Protein AF-A0A0B1T8R2-F1 (afdb_monomer_lite)

Foldseek 3Di:
DAWDAPPDDLVLVCVLLVVDPFWDGKDKDAQDVVRNRTIDMDTDGDPVDDVVVVQVVLQVDDDPVPDRPNGDDDDDDPCPDDDDDPVCVDPVNVLVVLVVVLQVVLLVCLCVCPQVPPDDNVVSVVCSVVVPPSLVPHPDPVSVVSVVVNVVSVDPPPVVCVVVPD

Sequence (166 aa):
MRNVPPTVKIADLEAICSRSPGFLRVAVSEPHADRNFSRRAWATYKRDVNIKEICWTLNQTKLNDSTDLSVILNRDLTRRIRGISGVSCHQQVAQNDIKQAAKLVALMDKKVGLFCEDEPKEERDKDIFTGVDLVATSKNPLLRQVRSVLRECDEPSAEEEEMLGR

Secondary structure (DSSP, 8-state):
---B-TTS-HHHHHHHHTTSTTEEEEEEPPPBGGGTTBB-EEEEE-TTS-HHHHHHHHHHPEETTTEE----PPPP-S-------GGGGSHHHHHHHHHHHHHHHHHHHHHHTTT-TTS-HHHHHHHHHHT--HHHH---HHHHHHHHHHHHHH---HHHHHHHT-

Structure (mmCIF, N/CA/C/O backbone):
data_AF-A0A0B1T8R2-F1
#
_entry.id   AF-A0A0B1T8R2-F1
#
loop_
_atom_site.group_PDB
_atom_site.id
_atom_site.type_symbol
_atom_site.label_atom_id
_atom_site.label_alt_id
_atom_site.label_comp_id
_atom_site.label_asym_id
_atom_site.label_entity_id
_atom_site.label_seq_id
_atom_site.pdbx_PDB_ins_code
_atom_site.Cartn_x
_atom_site.Cartn_y
_atom_site.Cartn_z
_atom_site.occupancy
_atom_site.B_iso_or_equiv
_atom_site.auth_seq_id
_atom_site.auth_comp_id
_atom_site.auth_asym_id
_atom_site.auth_atom_id
_atom_site.pdbx_PDB_model_num
ATOM 1 N N . MET A 1 1 ? -9.681 6.225 13.553 1.00 85.94 1 MET A N 1
ATOM 2 C CA . MET A 1 1 ? -9.190 6.617 14.893 1.00 85.94 1 MET A CA 1
ATOM 3 C C . MET A 1 1 ? -8.075 7.638 14.715 1.00 85.94 1 MET A C 1
ATOM 5 O O . MET A 1 1 ? -7.152 7.363 13.950 1.00 85.94 1 MET A O 1
ATOM 9 N N . ARG A 1 2 ? -8.185 8.831 15.322 1.00 83.50 2 ARG A N 1
ATOM 10 C CA . ARG A 1 2 ? -7.220 9.931 15.096 1.00 83.50 2 ARG A CA 1
ATOM 11 C C . ARG A 1 2 ? -5.966 9.870 15.963 1.00 83.50 2 ARG A C 1
ATOM 13 O O . ARG A 1 2 ? -4.918 10.299 15.491 1.00 83.50 2 ARG A O 1
ATOM 20 N N . ASN A 1 3 ? -6.096 9.399 17.197 1.00 84.00 3 ASN A N 1
ATOM 21 C CA . ASN A 1 3 ? -5.020 9.389 18.177 1.00 84.00 3 ASN A CA 1
ATOM 22 C C . ASN A 1 3 ? -4.955 8.006 18.825 1.00 84.00 3 ASN A C 1
ATOM 24 O O . ASN A 1 3 ? -5.770 7.694 19.686 1.00 84.00 3 ASN A O 1
ATOM 28 N N . VAL A 1 4 ? -4.039 7.166 18.353 1.00 86.38 4 VAL A N 1
ATOM 29 C CA . VAL A 1 4 ? -3.780 5.842 18.919 1.00 86.38 4 VAL A CA 1
ATOM 30 C C . VAL A 1 4 ? -2.392 5.877 19.558 1.00 86.38 4 VAL A C 1
ATOM 32 O O . VAL A 1 4 ? -1.407 6.043 18.830 1.00 86.38 4 VAL A O 1
ATOM 35 N N . PRO A 1 5 ? -2.285 5.726 20.890 1.00 85.94 5 PRO A N 1
ATOM 36 C CA . PRO A 1 5 ? -1.000 5.675 21.577 1.00 85.94 5 PRO A CA 1
ATOM 37 C C . PRO A 1 5 ? -0.097 4.548 21.050 1.00 85.94 5 PRO A C 1
ATOM 39 O O . PRO A 1 5 ? -0.597 3.518 20.581 1.00 85.94 5 PRO A O 1
ATOM 42 N N . PRO A 1 6 ? 1.235 4.686 21.148 1.00 85.44 6 PRO A N 1
ATOM 43 C CA . PRO A 1 6 ? 2.172 3.639 20.737 1.00 85.44 6 PRO A CA 1
ATOM 44 C C . PRO A 1 6 ? 2.073 2.372 21.604 1.00 85.44 6 PRO A C 1
ATOM 46 O O . PRO A 1 6 ? 2.374 1.283 21.127 1.00 85.44 6 PRO A O 1
ATOM 49 N N . THR A 1 7 ? 1.597 2.496 22.847 1.00 86.25 7 THR A N 1
ATOM 50 C CA . THR A 1 7 ? 1.420 1.384 23.798 1.00 86.25 7 THR A CA 1
ATOM 51 C C . THR A 1 7 ? 0.332 0.392 23.386 1.00 86.25 7 THR A C 1
ATOM 53 O O . THR A 1 7 ? 0.377 -0.770 23.781 1.00 86.25 7 THR A O 1
ATOM 56 N N . VAL A 1 8 ? -0.640 0.836 22.586 1.00 86.25 8 VAL A N 1
ATOM 57 C CA . VAL A 1 8 ? -1.770 0.017 22.137 1.00 86.25 8 VAL A CA 1
ATOM 58 C C . VAL A 1 8 ? -1.311 -0.996 21.092 1.00 86.25 8 VAL A C 1
ATOM 60 O O . VAL A 1 8 ? -0.700 -0.624 20.086 1.00 86.25 8 VAL A O 1
ATOM 63 N N . LYS A 1 9 ? -1.631 -2.279 21.274 1.00 88.19 9 LYS A N 1
ATOM 64 C CA . LYS A 1 9 ? -1.306 -3.298 20.271 1.00 88.19 9 LYS A CA 1
ATOM 65 C C . LYS A 1 9 ? -2.371 -3.341 19.180 1.00 88.19 9 LYS A C 1
ATOM 67 O O . LYS A 1 9 ? -3.538 -3.028 19.398 1.00 88.19 9 LYS A O 1
ATOM 72 N N . ILE A 1 10 ? -1.959 -3.774 17.989 1.00 89.50 10 ILE A N 1
ATOM 73 C CA . ILE A 1 10 ? -2.874 -3.965 16.853 1.00 89.50 10 ILE A CA 1
ATOM 74 C C . ILE A 1 10 ? -3.925 -5.029 17.201 1.00 89.50 10 ILE A C 1
ATOM 76 O O . ILE A 1 10 ? -5.104 -4.811 16.946 1.00 89.50 10 ILE A O 1
ATOM 80 N N . ALA A 1 11 ? -3.514 -6.105 17.879 1.00 91.00 11 ALA A N 1
ATOM 81 C CA . ALA A 1 11 ? -4.407 -7.170 18.334 1.00 91.00 11 ALA A CA 1
ATOM 82 C C . ALA A 1 11 ? -5.543 -6.658 19.238 1.00 91.00 11 ALA A C 1
ATOM 84 O O . ALA A 1 11 ? -6.679 -7.101 19.102 1.00 91.00 11 ALA A O 1
ATOM 85 N N . ASP A 1 12 ? -5.271 -5.679 20.108 1.00 89.25 12 ASP A N 1
ATOM 86 C CA . ASP A 1 12 ? -6.296 -5.107 20.990 1.00 89.25 12 ASP A CA 1
ATOM 87 C C . ASP A 1 12 ? -7.335 -4.309 20.181 1.00 89.25 12 ASP A C 1
ATOM 89 O O . ASP A 1 12 ? -8.539 -4.389 20.432 1.00 89.25 12 ASP A O 1
ATOM 93 N N . LEU A 1 13 ? -6.884 -3.571 19.157 1.00 88.69 13 LEU A N 1
ATOM 94 C CA . LEU A 1 13 ? -7.773 -2.854 18.237 1.00 88.69 13 LEU A CA 1
ATOM 95 C C . LEU A 1 13 ? -8.620 -3.819 17.407 1.00 88.69 13 LEU A C 1
ATOM 97 O O . LEU A 1 13 ? -9.809 -3.568 17.202 1.00 88.69 13 LEU A O 1
ATOM 101 N N . GLU A 1 14 ? -8.030 -4.920 16.945 1.00 91.81 14 GLU A N 1
ATOM 102 C CA . GLU A 1 14 ? -8.742 -5.976 16.226 1.00 91.81 14 GLU A CA 1
ATOM 103 C C . GLU A 1 14 ? -9.770 -6.671 17.123 1.00 91.81 14 GLU A C 1
ATOM 105 O O . GLU A 1 14 ? -10.901 -6.886 16.692 1.00 91.81 14 GLU A O 1
ATOM 110 N N . ALA A 1 15 ? -9.441 -6.942 18.388 1.00 90.69 15 ALA A N 1
ATOM 111 C CA . ALA A 1 15 ? -10.354 -7.547 19.356 1.00 90.69 15 ALA A CA 1
ATOM 112 C C . ALA A 1 15 ? -11.576 -6.663 19.659 1.00 90.69 15 ALA A C 1
ATOM 114 O O . ALA A 1 15 ? -12.670 -7.179 19.880 1.00 90.69 15 ALA A O 1
ATOM 115 N N . ILE A 1 16 ? -11.427 -5.334 19.651 1.00 88.56 16 ILE A N 1
ATOM 116 C CA . ILE A 1 16 ? -12.563 -4.410 19.796 1.00 88.56 16 ILE A CA 1
ATOM 117 C C . ILE A 1 16 ? -13.375 -4.341 18.502 1.00 88.56 16 ILE A C 1
ATOM 119 O O . ILE A 1 16 ? -14.599 -4.460 18.536 1.00 88.56 16 ILE A O 1
ATOM 123 N N . CYS A 1 17 ? -12.711 -4.157 17.359 1.00 89.62 17 CYS A N 1
ATOM 124 C CA . CYS A 1 17 ? -13.393 -3.974 16.076 1.00 89.62 17 CYS A CA 1
ATOM 125 C C . CYS A 1 17 ? -14.121 -5.248 15.608 1.00 89.62 17 CYS A C 1
ATOM 127 O O . CYS A 1 17 ? -15.191 -5.163 15.006 1.00 89.62 17 CYS A O 1
ATOM 129 N N . SER A 1 18 ? -13.596 -6.431 15.933 1.00 92.19 18 SER A N 1
ATOM 130 C CA . SER A 1 18 ? -14.207 -7.726 15.594 1.00 92.19 18 SER A CA 1
ATOM 131 C C . SER A 1 18 ? -15.502 -8.033 16.350 1.00 92.19 18 SER A C 1
ATOM 133 O O . SER A 1 18 ? -16.267 -8.880 15.897 1.00 92.19 18 SER A O 1
ATOM 135 N N . ARG A 1 19 ? -15.801 -7.328 17.454 1.00 90.12 19 ARG A N 1
ATOM 136 C CA . ARG A 1 19 ? -17.096 -7.454 18.155 1.00 90.12 19 ARG A CA 1
ATOM 137 C C . ARG A 1 19 ? -18.258 -6.931 17.318 1.00 90.12 19 ARG A C 1
ATOM 139 O O . ARG A 1 19 ? -19.387 -7.379 17.490 1.00 90.12 19 ARG A O 1
ATOM 146 N N . SER A 1 20 ? -17.990 -5.968 16.438 1.00 89.38 20 SER A N 1
ATOM 147 C CA . SER A 1 20 ? -18.996 -5.438 15.522 1.00 89.38 20 SER A CA 1
ATOM 148 C C . SER A 1 20 ? -19.089 -6.278 14.243 1.00 89.38 20 SER A C 1
ATOM 150 O O . SER A 1 20 ? -18.065 -6.728 13.717 1.00 89.38 20 SER A O 1
ATOM 152 N N . PRO A 1 21 ? -20.306 -6.500 13.716 1.00 92.50 21 PRO A N 1
ATOM 153 C CA . PRO A 1 21 ? -20.506 -7.349 12.552 1.00 92.50 21 PRO A CA 1
ATOM 154 C C . PRO A 1 21 ? -19.821 -6.770 11.311 1.00 92.50 21 PRO A C 1
ATOM 156 O O . PRO A 1 21 ? -19.724 -5.557 11.125 1.00 92.50 21 PRO A O 1
ATOM 159 N N . GLY A 1 22 ? -19.365 -7.656 10.425 1.00 92.06 22 GLY A N 1
ATOM 160 C CA . GLY A 1 22 ? -18.798 -7.262 9.135 1.00 92.06 22 GLY A CA 1
ATOM 161 C C . GLY A 1 22 ? -17.395 -6.655 9.202 1.00 92.06 22 GLY A C 1
ATOM 162 O O . GLY A 1 22 ? -16.993 -6.002 8.244 1.00 92.06 22 GLY A O 1
ATOM 163 N N . PHE A 1 23 ? -16.647 -6.854 10.287 1.00 94.75 23 PHE A N 1
ATOM 164 C CA . PHE A 1 23 ? -15.235 -6.475 10.371 1.00 94.75 23 PHE A CA 1
ATOM 165 C C . PHE A 1 23 ? -14.377 -7.196 9.309 1.00 94.75 23 PHE A C 1
ATOM 167 O O . PHE A 1 23 ? -14.601 -8.372 9.021 1.00 94.75 23 PHE A O 1
ATOM 174 N N . LEU A 1 24 ? -13.407 -6.486 8.715 1.00 94.19 24 LEU A N 1
ATOM 175 C CA . LEU A 1 24 ? -12.466 -7.040 7.731 1.00 94.19 24 LEU A CA 1
ATOM 176 C C . LEU A 1 24 ? -11.011 -6.969 8.204 1.00 94.19 24 LEU A C 1
ATOM 178 O O . LEU A 1 24 ? -10.318 -7.978 8.184 1.00 94.19 24 LEU A O 1
ATOM 182 N N . ARG A 1 25 ? -10.527 -5.773 8.562 1.00 94.12 25 ARG A N 1
ATOM 183 C CA . ARG A 1 25 ? -9.128 -5.549 8.972 1.00 94.12 25 ARG A CA 1
ATOM 184 C C . ARG A 1 25 ? -8.941 -4.218 9.689 1.00 94.12 25 ARG A C 1
ATOM 186 O O . ARG A 1 25 ? -9.678 -3.263 9.420 1.00 94.12 25 ARG A O 1
ATOM 193 N N . VAL A 1 26 ? -7.898 -4.125 10.511 1.00 94.25 26 VAL A N 1
ATOM 194 C CA . VAL A 1 26 ? -7.355 -2.856 11.012 1.00 94.25 26 VAL A CA 1
ATOM 195 C C . VAL A 1 26 ? -6.048 -2.547 10.281 1.00 94.25 26 VAL A C 1
ATOM 197 O O . VAL A 1 26 ? -5.218 -3.418 10.059 1.00 94.25 26 VAL A O 1
ATOM 200 N N . ALA A 1 27 ? -5.862 -1.290 9.891 1.00 93.62 27 ALA A N 1
ATOM 201 C CA . ALA A 1 27 ? -4.591 -0.760 9.416 1.00 93.62 27 ALA A CA 1
ATOM 202 C C . ALA A 1 27 ? -4.151 0.373 10.342 1.00 93.62 27 ALA A C 1
ATOM 204 O O . ALA A 1 27 ? -4.971 1.210 10.723 1.00 93.62 27 ALA A O 1
ATOM 205 N N . VAL A 1 28 ? -2.868 0.420 10.686 1.00 92.44 28 VAL A N 1
ATOM 206 C CA . VAL A 1 28 ? -2.285 1.449 11.555 1.00 92.44 28 VAL A CA 1
ATOM 207 C C . VAL A 1 28 ? -1.201 2.187 10.774 1.00 92.44 28 VAL A C 1
ATOM 209 O O . VAL A 1 28 ? -0.483 1.576 9.990 1.00 92.44 28 VAL A O 1
ATOM 212 N N . SER A 1 29 ? -1.124 3.506 10.935 1.00 92.81 29 SER A N 1
ATOM 213 C CA . SER A 1 29 ? -0.070 4.324 10.340 1.00 92.81 29 SER A CA 1
ATOM 214 C C . SER A 1 29 ? 1.241 4.166 11.096 1.00 92.81 29 SER A C 1
ATOM 216 O O . SER A 1 29 ? 1.256 3.829 12.282 1.00 92.81 29 SER A O 1
ATOM 218 N N . GLU A 1 30 ? 2.322 4.564 10.437 1.00 88.94 30 GLU A N 1
ATOM 219 C CA . GLU A 1 30 ? 3.589 4.825 11.111 1.00 88.94 30 GLU A CA 1
ATOM 220 C C . GLU A 1 30 ? 3.412 5.855 12.248 1.00 88.94 30 GLU A C 1
ATOM 222 O O . GLU A 1 30 ? 2.552 6.750 12.152 1.00 88.94 30 GLU A O 1
ATOM 227 N N . PRO A 1 31 ? 4.169 5.714 13.350 1.00 89.38 31 PRO A N 1
ATOM 228 C CA . PRO A 1 31 ? 4.129 6.646 14.465 1.00 89.38 31 PRO A CA 1
ATOM 229 C C . PRO A 1 31 ? 4.770 7.981 14.079 1.00 89.38 31 PRO A C 1
ATOM 231 O O . PRO A 1 31 ? 5.890 8.035 13.575 1.00 89.38 31 PRO A O 1
ATOM 234 N N . HIS A 1 32 ? 4.072 9.082 14.355 1.00 86.12 32 HIS A N 1
ATOM 235 C CA . HIS A 1 32 ? 4.600 10.423 14.110 1.00 86.12 32 HIS A CA 1
ATOM 236 C C . HIS A 1 32 ? 5.373 10.930 15.332 1.00 86.12 32 HIS A C 1
ATOM 238 O O . HIS A 1 32 ? 4.762 11.203 16.368 1.00 86.12 32 HIS A O 1
ATOM 244 N N . ALA A 1 33 ? 6.693 11.098 15.200 1.00 86.69 33 ALA A N 1
ATOM 245 C CA . ALA A 1 33 ? 7.564 11.593 16.273 1.00 86.69 33 ALA A CA 1
ATOM 246 C C . ALA A 1 33 ? 7.076 12.937 16.850 1.00 86.69 33 ALA A C 1
ATOM 248 O O . ALA A 1 33 ? 6.929 13.062 18.063 1.00 86.69 33 ALA A O 1
ATOM 249 N N . ASP A 1 34 ? 6.669 13.875 15.986 1.00 86.06 34 ASP A N 1
ATOM 250 C CA . ASP A 1 34 ? 6.162 15.207 16.368 1.00 86.06 34 ASP A CA 1
ATOM 251 C C . ASP A 1 34 ? 4.854 15.181 17.180 1.00 86.06 34 ASP A C 1
ATOM 253 O O . ASP A 1 34 ? 4.405 16.202 17.696 1.00 86.06 34 ASP A O 1
ATOM 257 N N . ARG A 1 35 ? 4.186 14.025 17.261 1.00 82.00 35 ARG A N 1
ATOM 258 C CA . ARG A 1 35 ? 2.918 13.844 17.981 1.00 82.00 35 ARG A CA 1
ATOM 259 C C . ARG A 1 35 ? 3.034 12.776 19.061 1.00 82.00 35 ARG A C 1
ATOM 261 O O . ARG A 1 35 ? 2.127 11.959 19.202 1.00 82.00 35 ARG A O 1
ATOM 268 N N . ASN A 1 36 ? 4.148 12.754 19.791 1.00 83.12 36 ASN A N 1
ATOM 269 C CA . ASN A 1 36 ? 4.434 11.766 20.840 1.00 83.12 36 ASN A CA 1
ATOM 270 C C . ASN A 1 36 ? 4.284 10.320 20.343 1.00 83.12 36 ASN A C 1
ATOM 272 O O . ASN A 1 36 ? 3.709 9.473 21.028 1.00 83.12 36 ASN A O 1
ATOM 276 N N . PHE A 1 37 ? 4.740 10.050 19.118 1.00 86.31 37 PHE A N 1
ATOM 277 C CA . PHE A 1 37 ? 4.613 8.739 18.470 1.00 86.31 37 PHE A CA 1
ATOM 278 C C . PHE A 1 37 ? 3.164 8.245 18.350 1.00 86.31 37 PHE A C 1
ATOM 280 O O . PHE A 1 37 ? 2.900 7.044 18.258 1.00 86.31 37 PHE A O 1
ATOM 287 N N . SER A 1 38 ? 2.207 9.174 18.323 1.00 86.00 38 SER A N 1
ATOM 288 C CA . SER A 1 38 ? 0.813 8.864 18.047 1.00 86.00 38 SER A CA 1
ATOM 289 C C . SER A 1 38 ? 0.652 8.322 16.631 1.00 86.00 38 SER A C 1
ATOM 291 O O . SER A 1 38 ? 1.264 8.804 15.668 1.00 86.00 38 SER A O 1
ATOM 293 N N . ARG A 1 39 ? -0.214 7.318 16.516 1.00 90.50 39 ARG A N 1
ATOM 294 C CA . ARG A 1 39 ? -0.573 6.654 15.268 1.00 90.50 39 ARG A CA 1
ATOM 295 C C . ARG A 1 39 ? -2.020 6.953 14.907 1.00 90.50 39 ARG A C 1
ATOM 297 O O . ARG A 1 39 ? -2.870 7.226 15.757 1.00 90.50 39 ARG A O 1
ATOM 304 N N . ARG A 1 40 ? -2.322 6.857 13.619 1.00 90.88 40 ARG A N 1
ATOM 305 C CA . ARG A 1 40 ? -3.689 6.838 13.095 1.00 90.88 40 ARG A CA 1
ATOM 306 C C . ARG A 1 40 ? -4.060 5.401 12.779 1.00 90.88 40 ARG A C 1
ATOM 308 O O . ARG A 1 40 ? -3.210 4.633 12.349 1.00 90.88 40 ARG A O 1
ATOM 315 N N . ALA A 1 41 ? -5.323 5.044 12.965 1.00 91.56 41 ALA A N 1
ATOM 316 C CA . ALA A 1 41 ? -5.803 3.717 12.599 1.00 91.56 41 ALA A CA 1
ATOM 317 C C . ALA A 1 41 ? -7.104 3.777 11.800 1.00 91.56 41 ALA A C 1
ATOM 319 O O . ALA A 1 41 ? -7.968 4.634 12.034 1.00 91.56 41 ALA A O 1
ATOM 320 N N . TRP A 1 42 ? -7.238 2.833 10.875 1.00 93.31 42 TRP A N 1
ATOM 321 C CA . TRP A 1 42 ? -8.390 2.626 10.012 1.00 93.31 42 TRP A CA 1
ATOM 322 C C . TRP A 1 42 ? -8.916 1.212 10.215 1.00 93.31 42 TRP A C 1
ATOM 324 O O . TRP A 1 42 ? -8.234 0.242 9.901 1.00 93.31 42 TRP A O 1
ATOM 334 N N . ALA A 1 43 ? -10.143 1.104 10.712 1.00 93.19 43 ALA A N 1
ATOM 335 C CA . ALA A 1 43 ? -10.881 -0.148 10.720 1.00 93.19 43 ALA A CA 1
ATOM 336 C C . ALA A 1 43 ? -11.734 -0.213 9.449 1.00 93.19 43 ALA A C 1
ATOM 338 O O . ALA A 1 43 ? -12.462 0.732 9.136 1.00 93.19 43 ALA A O 1
ATOM 339 N N . THR A 1 44 ? -11.607 -1.304 8.700 1.00 94.44 44 THR A N 1
ATOM 340 C CA . THR A 1 44 ? -12.365 -1.537 7.467 1.00 94.44 44 THR A CA 1
ATOM 341 C C . THR A 1 44 ? -13.464 -2.552 7.744 1.00 94.44 44 THR A C 1
ATOM 343 O O . THR A 1 44 ? -13.194 -3.609 8.313 1.00 94.44 44 THR A O 1
ATOM 346 N N . TYR A 1 45 ? -14.679 -2.236 7.306 1.00 95.12 45 TYR A N 1
ATOM 347 C CA . TYR A 1 45 ? -15.863 -3.083 7.432 1.00 95.12 45 TYR A CA 1
ATOM 348 C C . TYR A 1 45 ? -16.445 -3.401 6.051 1.00 95.12 45 TYR A C 1
ATOM 350 O O . TYR A 1 45 ? -16.118 -2.740 5.060 1.00 95.12 45 TYR A O 1
ATOM 358 N N . LYS A 1 46 ? -17.306 -4.419 5.983 1.00 95.25 46 LYS A N 1
ATOM 359 C CA . LYS A 1 46 ? -18.126 -4.729 4.806 1.00 95.25 46 LYS A CA 1
ATOM 360 C C . LYS A 1 46 ? -19.050 -3.552 4.473 1.00 95.25 46 LYS A C 1
ATOM 362 O O . LYS A 1 46 ? -19.337 -2.712 5.318 1.00 95.25 46 LYS A O 1
ATOM 367 N N . ARG A 1 47 ? -19.523 -3.487 3.227 1.00 91.75 47 ARG A N 1
ATOM 368 C CA . ARG A 1 47 ? -20.424 -2.407 2.786 1.00 91.75 47 ARG A CA 1
ATOM 369 C C . ARG A 1 47 ? -21.854 -2.555 3.306 1.00 91.75 47 ARG A C 1
ATOM 371 O O . ARG A 1 47 ? -22.550 -1.554 3.401 1.00 91.75 47 ARG A O 1
ATOM 378 N N . ASP A 1 48 ? -22.254 -3.767 3.678 1.00 92.94 48 ASP A N 1
ATOM 379 C CA . ASP A 1 48 ? -23.640 -4.087 4.042 1.00 92.94 48 ASP A CA 1
ATOM 380 C C . ASP A 1 48 ? -23.998 -3.726 5.494 1.00 92.94 48 ASP A C 1
ATOM 382 O O . ASP A 1 48 ? -25.119 -3.965 5.934 1.00 92.94 48 ASP A O 1
ATOM 386 N N . VAL A 1 49 ? -23.055 -3.175 6.267 1.00 93.94 49 VAL A N 1
ATOM 387 C CA . VAL A 1 49 ? -23.264 -2.836 7.682 1.00 93.94 49 VAL A CA 1
ATOM 388 C C . VAL A 1 49 ? -23.446 -1.335 7.889 1.00 93.94 49 VAL A C 1
ATOM 390 O O . VAL A 1 49 ? -22.845 -0.510 7.197 1.00 93.94 49 VAL A O 1
ATOM 393 N N . ASN A 1 50 ? -24.241 -0.961 8.895 1.00 92.81 50 ASN A N 1
ATOM 394 C CA . ASN A 1 50 ? -24.435 0.439 9.254 1.00 92.81 50 ASN A CA 1
ATOM 395 C C . ASN A 1 50 ? -23.198 0.999 9.978 1.00 92.81 50 ASN A C 1
ATOM 397 O O . ASN A 1 50 ? -23.081 0.967 11.203 1.00 92.81 50 ASN A O 1
ATOM 401 N N . ILE A 1 51 ? -22.266 1.562 9.206 1.00 91.75 51 ILE A N 1
ATOM 402 C CA . ILE A 1 51 ? -21.008 2.098 9.740 1.00 91.75 51 ILE A CA 1
ATOM 403 C C . ILE A 1 51 ? -21.212 3.261 10.726 1.00 91.75 51 ILE A C 1
ATOM 405 O O . ILE A 1 51 ? -20.353 3.498 11.574 1.00 91.75 51 ILE A O 1
ATOM 409 N N . LYS A 1 52 ? -22.339 3.986 10.649 1.00 92.19 52 LYS A N 1
ATOM 410 C CA . LYS A 1 52 ? -22.642 5.095 11.569 1.00 92.19 52 LYS A CA 1
ATOM 411 C C . LYS A 1 52 ? -22.897 4.583 12.984 1.00 92.19 52 LYS A C 1
ATOM 413 O O . LYS A 1 52 ? -22.344 5.143 13.926 1.00 92.19 52 LYS A O 1
ATOM 418 N N . GLU A 1 53 ? -23.674 3.509 13.111 1.00 92.06 53 GLU A N 1
ATOM 419 C CA . GLU A 1 53 ? -23.933 2.842 14.392 1.00 92.06 53 GLU A CA 1
ATOM 420 C C . GLU A 1 53 ? -22.645 2.259 14.966 1.00 92.06 53 GLU A C 1
ATOM 422 O O . GLU A 1 53 ? -22.301 2.540 16.109 1.00 92.06 53 GLU A O 1
ATOM 427 N N . ILE A 1 54 ? -21.863 1.557 14.141 1.00 91.12 54 ILE A N 1
ATOM 428 C CA . ILE A 1 54 ? -20.568 1.004 14.561 1.00 91.12 54 ILE A CA 1
ATOM 429 C C . ILE A 1 54 ? -19.631 2.119 15.050 1.00 91.12 54 ILE A C 1
ATOM 431 O O . ILE A 1 54 ? -18.992 1.985 16.090 1.00 91.12 54 ILE A O 1
ATOM 435 N N . CYS A 1 55 ? -19.564 3.253 14.345 1.00 90.75 55 CYS A N 1
ATOM 436 C CA . CYS A 1 55 ? -18.759 4.399 14.770 1.00 90.75 55 CYS A CA 1
ATOM 437 C C . CYS A 1 55 ? -19.236 4.985 16.104 1.00 90.75 55 CYS A C 1
ATOM 439 O O . CYS A 1 55 ? -18.406 5.409 16.909 1.00 90.75 55 CYS A O 1
ATOM 441 N N . TRP A 1 56 ? -20.548 5.026 16.336 1.00 89.94 56 TRP A N 1
ATOM 442 C CA . TRP A 1 56 ? -21.119 5.475 17.601 1.00 89.94 56 TRP A CA 1
ATOM 443 C C . TRP A 1 56 ? -20.735 4.531 18.747 1.00 89.94 56 TRP A C 1
ATOM 445 O O . TRP A 1 56 ? -20.166 4.979 19.741 1.00 89.94 56 TRP A O 1
ATOM 455 N N . THR A 1 57 ? -20.934 3.223 18.574 1.00 89.31 57 THR A N 1
ATOM 456 C CA . THR A 1 57 ? -20.580 2.197 19.568 1.00 89.31 57 THR A CA 1
ATOM 457 C C . THR A 1 57 ? -19.081 2.182 19.878 1.00 89.31 57 THR A C 1
ATOM 459 O O . THR A 1 57 ? -18.682 2.104 21.041 1.00 89.31 57 THR A O 1
ATOM 462 N N . LEU A 1 58 ? -18.228 2.307 18.857 1.00 87.94 58 LEU A N 1
ATOM 463 C CA . LEU A 1 58 ? -16.775 2.340 19.041 1.00 87.94 58 LEU A CA 1
ATOM 464 C C . LEU A 1 58 ? -16.301 3.598 19.777 1.00 87.94 58 LEU A C 1
ATOM 466 O O . LEU A 1 58 ? -15.335 3.512 20.524 1.00 87.94 58 LEU A O 1
ATOM 470 N N . ASN A 1 59 ? -16.976 4.739 19.609 1.00 87.19 59 ASN A N 1
ATOM 471 C CA . ASN A 1 59 ? -16.663 5.957 20.365 1.00 87.19 59 ASN A CA 1
ATOM 472 C C . ASN A 1 59 ? -17.054 5.858 21.848 1.00 87.19 59 ASN A C 1
ATOM 474 O O . ASN A 1 59 ? -16.456 6.537 22.675 1.00 87.19 59 ASN A O 1
ATOM 478 N N . GLN A 1 60 ? -18.045 5.030 22.189 1.00 83.88 60 GLN A N 1
ATOM 479 C CA . GLN A 1 60 ? -18.438 4.766 23.580 1.00 83.88 60 GLN A CA 1
ATOM 480 C C . GLN A 1 60 ? -17.548 3.714 24.255 1.00 83.88 60 GLN A C 1
ATOM 482 O O . GLN A 1 60 ? -17.511 3.622 25.481 1.00 83.88 60 GLN A O 1
ATOM 487 N N . THR A 1 61 ? -16.835 2.911 23.464 1.00 81.75 61 THR A N 1
ATOM 488 C CA . THR A 1 61 ? -15.970 1.847 23.969 1.00 81.75 61 THR A CA 1
ATOM 489 C C . THR A 1 61 ? -14.595 2.415 24.302 1.00 81.75 61 THR A C 1
ATOM 491 O O . THR A 1 61 ? -13.873 2.881 23.420 1.00 81.75 61 THR A O 1
ATOM 494 N N . LYS A 1 62 ? -14.203 2.346 25.575 1.00 73.94 62 LYS A N 1
ATOM 495 C CA . LYS A 1 62 ? -12.851 2.712 26.008 1.00 73.94 62 LYS A CA 1
ATOM 496 C C . LYS A 1 62 ? -11.899 1.537 25.858 1.00 73.94 62 LYS A C 1
ATOM 498 O O . LYS A 1 62 ? -12.253 0.397 26.150 1.00 73.94 62 LYS A O 1
ATOM 503 N N . LEU A 1 63 ? -10.673 1.830 25.437 1.00 70.88 63 LEU A N 1
ATOM 504 C CA . LEU A 1 63 ? -9.586 0.860 25.439 1.00 70.88 63 LEU A CA 1
ATOM 505 C C . LEU A 1 63 ? -8.758 1.046 26.722 1.00 70.88 63 LEU A C 1
ATOM 507 O O . LEU A 1 63 ? -8.255 2.142 26.980 1.00 70.88 63 LEU A O 1
ATOM 511 N N . ASN A 1 64 ? -8.628 -0.022 27.518 1.00 67.75 64 ASN A N 1
ATOM 512 C CA . ASN A 1 64 ? -7.861 -0.066 28.774 1.00 67.75 64 ASN A CA 1
ATOM 513 C C . ASN A 1 64 ? -8.193 1.087 29.750 1.00 67.75 64 ASN A C 1
ATOM 515 O O . ASN A 1 64 ? -7.284 1.724 30.285 1.00 67.75 64 ASN A O 1
ATOM 519 N N . ASP A 1 65 ? -9.490 1.398 29.903 1.00 61.03 65 ASP A N 1
ATOM 520 C CA . ASP A 1 65 ? -10.101 2.414 30.791 1.00 61.03 65 ASP A CA 1
ATOM 521 C C . ASP A 1 65 ? -9.623 3.874 30.663 1.00 61.03 65 ASP A C 1
ATOM 523 O O . ASP A 1 65 ? -10.252 4.785 31.205 1.00 61.03 65 ASP A O 1
ATOM 527 N N . SER A 1 66 ? -8.572 4.135 29.888 1.00 61.84 66 SER A N 1
ATOM 528 C CA . SER A 1 66 ? -7.877 5.427 29.836 1.00 61.84 66 SER A CA 1
ATOM 529 C C . SER A 1 66 ? -7.721 5.997 28.428 1.00 61.84 66 SER A C 1
ATOM 531 O O . SER A 1 66 ? -7.473 7.192 28.283 1.00 61.84 66 SER A O 1
ATOM 533 N N . THR A 1 67 ? -7.858 5.175 27.382 1.00 70.44 67 THR A N 1
ATOM 534 C CA . THR A 1 67 ? -7.637 5.622 26.002 1.00 70.44 67 THR A CA 1
ATOM 535 C C . THR A 1 67 ? -8.955 5.754 25.251 1.00 70.44 67 THR A C 1
ATOM 537 O O . THR A 1 67 ? -9.571 4.760 24.857 1.00 70.44 67 THR A O 1
ATOM 540 N N . ASP A 1 68 ? -9.350 7.001 24.997 1.00 72.12 68 ASP A N 1
ATOM 541 C CA . ASP A 1 68 ? -10.490 7.312 24.142 1.00 72.12 68 ASP A CA 1
ATOM 542 C C . ASP A 1 68 ? -10.096 7.171 22.666 1.00 72.12 68 ASP A C 1
ATOM 544 O O . ASP A 1 68 ? -9.316 7.948 22.097 1.00 72.12 68 ASP A O 1
ATOM 548 N N . LEU A 1 69 ? -10.668 6.163 22.013 1.00 74.19 69 LEU A N 1
ATOM 549 C CA . LEU A 1 69 ? -10.536 5.943 20.582 1.00 74.19 69 LEU A CA 1
ATOM 550 C C . LEU A 1 69 ? -11.428 6.962 19.874 1.00 74.19 69 LEU A C 1
ATOM 552 O O . LEU A 1 69 ? -12.577 6.685 19.574 1.00 74.19 69 LEU A O 1
ATOM 556 N N . SER A 1 70 ? -10.921 8.164 19.603 1.00 81.44 70 SER A N 1
ATOM 557 C CA . SER A 1 70 ? -11.648 9.163 18.803 1.00 81.44 70 SER A CA 1
ATOM 558 C C . SER A 1 70 ? -11.867 8.656 17.360 1.00 81.44 70 SER A C 1
ATOM 560 O O . SER A 1 70 ? -11.052 8.879 16.448 1.00 81.44 70 SER A O 1
ATOM 562 N N . VAL A 1 71 ? -12.948 7.897 17.155 1.00 86.12 71 VAL A N 1
ATOM 563 C CA . VAL A 1 71 ? -13.357 7.261 15.900 1.00 86.12 71 VAL A CA 1
ATOM 564 C C . VAL A 1 71 ? -14.208 8.225 15.090 1.00 86.12 71 VAL A C 1
ATOM 566 O O . VAL A 1 71 ? -15.063 8.948 15.594 1.00 86.12 71 VAL A O 1
ATOM 569 N N . ILE A 1 72 ? -13.927 8.260 13.792 1.00 89.81 72 ILE A N 1
ATOM 570 C CA . ILE A 1 72 ? -14.591 9.133 12.834 1.00 89.81 72 ILE A CA 1
ATOM 571 C C . ILE A 1 72 ? -14.851 8.314 11.590 1.00 89.81 72 ILE A C 1
ATOM 573 O O . ILE A 1 72 ? -14.018 7.492 11.197 1.00 89.81 72 ILE A O 1
ATOM 577 N N . LEU A 1 73 ? -15.989 8.585 10.964 1.00 91.00 73 LEU A N 1
ATOM 578 C CA . LEU A 1 73 ? -16.344 8.019 9.678 1.00 91.00 73 LEU A CA 1
ATOM 579 C C . LEU A 1 73 ? -15.384 8.512 8.600 1.00 91.00 73 LEU A 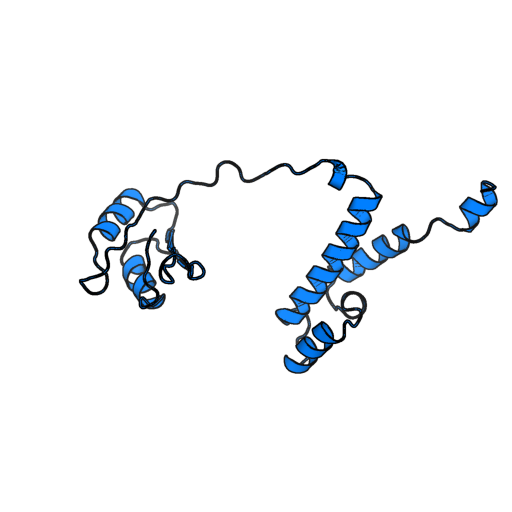C 1
ATOM 581 O O . LEU A 1 73 ? -15.260 9.714 8.349 1.00 91.00 73 LEU A O 1
ATOM 585 N N . ASN A 1 74 ? -14.712 7.566 7.953 1.00 92.25 74 ASN A N 1
ATOM 586 C CA . ASN A 1 74 ? -13.902 7.866 6.789 1.00 92.25 74 ASN A CA 1
ATOM 587 C C . ASN A 1 74 ? -14.818 8.088 5.581 1.00 92.25 74 ASN A C 1
ATOM 589 O O . ASN A 1 74 ? -15.722 7.290 5.338 1.00 92.25 74 ASN A O 1
ATOM 593 N N . ARG A 1 75 ? -14.587 9.169 4.835 1.00 90.50 75 ARG A N 1
ATOM 594 C CA . ARG A 1 75 ? -15.318 9.435 3.592 1.00 90.50 75 ARG A CA 1
ATOM 595 C C . ARG A 1 75 ? -14.661 8.687 2.443 1.00 90.50 75 ARG A C 1
ATOM 597 O O . ARG A 1 75 ? -13.443 8.500 2.434 1.00 90.50 75 ARG A O 1
ATOM 604 N N . ASP A 1 76 ? -15.468 8.313 1.461 1.00 89.12 76 ASP A N 1
ATOM 605 C CA . ASP A 1 76 ? -14.955 7.687 0.253 1.00 89.12 76 ASP A CA 1
ATOM 606 C C . ASP A 1 76 ? -14.034 8.628 -0.529 1.00 89.12 76 ASP A C 1
ATOM 608 O O . ASP A 1 76 ? -14.191 9.853 -0.546 1.00 89.12 76 ASP A O 1
ATOM 612 N N . LEU A 1 77 ? -13.051 8.027 -1.199 1.00 89.62 77 LEU A N 1
ATOM 613 C CA . LEU A 1 77 ? -12.123 8.737 -2.069 1.00 89.62 77 LEU A CA 1
ATOM 614 C C . LEU A 1 77 ? -12.863 9.225 -3.321 1.00 89.62 77 LEU A C 1
ATOM 616 O O . LEU A 1 77 ? -13.144 8.433 -4.221 1.00 89.62 77 LEU A O 1
ATOM 620 N N . THR A 1 78 ? -13.140 10.527 -3.386 1.00 90.38 78 THR A N 1
ATOM 621 C CA . THR A 1 78 ? -13.854 11.160 -4.509 1.00 90.38 78 THR A CA 1
ATOM 622 C C . THR A 1 78 ? -12.952 11.439 -5.714 1.00 90.38 78 THR A C 1
ATOM 624 O O . THR A 1 78 ? -13.373 11.267 -6.851 1.00 90.38 78 THR A O 1
ATOM 627 N N . ARG A 1 79 ? -11.689 11.830 -5.492 1.00 91.19 79 ARG A N 1
ATOM 628 C CA . ARG A 1 79 ? -10.711 12.150 -6.551 1.00 91.19 79 ARG A CA 1
ATOM 629 C C . ARG A 1 79 ? -9.605 11.099 -6.617 1.00 91.19 79 ARG A C 1
ATOM 631 O O . ARG A 1 79 ? -8.524 11.297 -6.057 1.00 91.19 79 ARG A O 1
ATOM 638 N N . ARG A 1 80 ? -9.908 9.964 -7.255 1.00 92.12 80 ARG A N 1
ATOM 639 C CA . ARG A 1 80 ? -8.970 8.834 -7.406 1.00 92.12 80 ARG A CA 1
ATOM 640 C C . ARG A 1 80 ? -7.909 9.090 -8.473 1.00 92.12 80 ARG A C 1
ATOM 642 O O . ARG A 1 80 ? -6.736 8.849 -8.219 1.00 92.12 80 ARG A O 1
ATOM 649 N N . ILE A 1 81 ? -8.322 9.604 -9.628 1.00 92.56 81 ILE A N 1
ATOM 650 C CA . ILE A 1 81 ? -7.424 9.951 -10.733 1.00 92.56 81 ILE A CA 1
ATOM 651 C C . ILE A 1 81 ? -6.989 11.405 -10.543 1.00 92.56 81 ILE A C 1
ATOM 653 O O . ILE A 1 81 ? -7.832 12.293 -10.403 1.00 92.56 81 ILE A O 1
ATOM 657 N N . ARG A 1 82 ? -5.676 11.641 -10.493 1.00 92.75 82 ARG A N 1
ATOM 658 C CA . ARG A 1 82 ? -5.077 12.976 -10.381 1.00 92.75 82 ARG A CA 1
ATOM 659 C C . ARG A 1 82 ? -4.147 13.181 -11.567 1.00 92.75 82 ARG A C 1
ATOM 661 O O . ARG A 1 82 ? -3.290 12.338 -11.805 1.00 92.75 82 ARG A O 1
ATOM 668 N N . GLY A 1 83 ? -4.338 14.274 -12.300 1.00 91.94 83 GLY A N 1
ATOM 669 C CA . GLY A 1 83 ? -3.437 14.651 -13.384 1.00 91.94 83 GLY A CA 1
ATOM 670 C C . GLY A 1 83 ? -2.086 15.112 -12.842 1.00 91.94 83 GLY A C 1
ATOM 671 O O . GLY A 1 83 ? -2.019 15.733 -11.780 1.00 91.94 83 GLY A O 1
ATOM 672 N N . ILE A 1 84 ? -1.029 14.804 -13.585 1.00 93.56 84 ILE A N 1
ATOM 673 C CA . ILE A 1 84 ? 0.327 15.321 -13.382 1.00 93.56 84 ILE A CA 1
ATOM 674 C C . ILE A 1 84 ? 0.714 16.205 -14.574 1.00 93.56 84 ILE A C 1
ATOM 676 O O . ILE A 1 84 ? -0.062 16.354 -15.518 1.00 93.56 84 ILE A O 1
ATOM 680 N N . SER A 1 85 ? 1.905 16.804 -14.535 1.00 93.06 85 SER A N 1
ATOM 681 C CA . SER A 1 85 ? 2.419 17.597 -15.655 1.00 93.06 85 SER A CA 1
ATOM 682 C C . SER A 1 85 ? 2.469 16.783 -16.955 1.00 93.06 85 SER A C 1
ATOM 684 O O . SER A 1 85 ? 2.941 15.642 -16.963 1.00 93.06 85 SER A O 1
ATOM 686 N N . GLY A 1 86 ? 2.044 17.397 -18.065 1.00 90.69 86 GLY A N 1
ATOM 687 C CA . GLY A 1 86 ? 2.039 16.777 -19.396 1.00 90.69 86 GLY A CA 1
ATOM 688 C C . GLY A 1 86 ? 3.432 16.486 -19.964 1.00 90.69 86 GLY A C 1
ATOM 689 O O . GLY A 1 86 ? 3.551 15.710 -20.905 1.00 90.69 86 GLY A O 1
ATOM 690 N N . VAL A 1 87 ? 4.494 17.037 -19.362 1.00 91.50 87 VAL A N 1
ATOM 691 C CA . VAL A 1 87 ? 5.896 16.760 -19.739 1.00 91.50 87 VAL A CA 1
ATOM 692 C C . VAL A 1 87 ? 6.231 15.265 -19.636 1.00 91.50 87 VAL A C 1
ATOM 694 O O . VAL A 1 87 ? 7.040 14.765 -20.410 1.00 91.50 87 VAL A O 1
ATOM 697 N N . SER A 1 88 ? 5.549 14.536 -18.747 1.00 90.00 88 SER A N 1
ATOM 698 C CA . SER A 1 88 ? 5.662 13.074 -18.611 1.00 90.00 88 SER A CA 1
ATOM 699 C C . SER A 1 88 ? 5.289 12.291 -19.878 1.00 90.00 88 SER A C 1
ATOM 701 O O . SER A 1 88 ? 5.695 11.145 -20.029 1.00 90.00 88 SER A O 1
ATOM 703 N N . CYS A 1 89 ? 4.542 12.896 -20.809 1.00 89.44 89 CYS A N 1
ATOM 704 C CA . CYS A 1 89 ? 4.141 12.257 -22.065 1.00 89.44 89 CYS A CA 1
ATOM 705 C C . CYS A 1 89 ? 5.184 12.408 -23.185 1.00 89.44 89 CYS A C 1
ATOM 707 O O . CYS A 1 89 ? 5.011 11.831 -24.255 1.00 89.44 89 CYS A O 1
ATOM 709 N N . HIS A 1 90 ? 6.239 13.205 -22.985 1.00 92.88 90 HIS A N 1
ATOM 710 C CA . HIS A 1 90 ? 7.285 13.385 -23.990 1.00 92.88 90 HIS A CA 1
ATOM 711 C C . HIS A 1 90 ? 8.094 12.093 -24.164 1.00 92.88 90 HIS A C 1
ATOM 713 O O . HIS A 1 90 ? 8.464 11.469 -23.171 1.00 92.88 90 HIS A O 1
ATOM 719 N N . GLN A 1 91 ? 8.424 11.720 -25.405 1.00 87.94 91 GLN A N 1
ATOM 720 C CA . GLN A 1 91 ? 9.068 10.437 -25.728 1.00 87.94 91 GLN A CA 1
ATOM 721 C C . GLN A 1 91 ? 10.331 10.173 -24.894 1.00 87.94 91 GLN A C 1
ATOM 723 O O . GLN A 1 91 ? 10.443 9.120 -24.273 1.00 87.94 91 GLN A O 1
ATOM 728 N N . GLN A 1 92 ? 11.238 11.150 -24.803 1.00 88.06 92 GLN A N 1
ATOM 729 C CA . GLN A 1 92 ? 12.478 11.011 -24.024 1.00 88.06 92 GLN A CA 1
ATOM 730 C C . GLN A 1 92 ? 12.218 10.802 -22.523 1.00 88.06 92 GLN A C 1
ATOM 732 O O . GLN A 1 92 ? 12.924 10.045 -21.858 1.00 88.06 92 GLN A O 1
ATOM 737 N N . VAL A 1 93 ? 11.192 11.466 -21.978 1.00 89.75 93 VAL A N 1
ATOM 738 C CA . VAL A 1 93 ? 10.830 11.346 -20.558 1.00 89.75 93 VAL A CA 1
ATOM 739 C C . VAL A 1 93 ? 10.196 9.983 -20.308 1.00 89.75 93 VAL A C 1
ATOM 741 O O . VAL A 1 93 ? 10.609 9.287 -19.387 1.00 89.75 93 VAL A O 1
ATOM 744 N N . ALA A 1 94 ? 9.285 9.551 -21.182 1.00 88.94 94 ALA A N 1
ATOM 745 C CA . ALA A 1 94 ? 8.654 8.239 -21.110 1.00 88.94 94 ALA A CA 1
ATOM 746 C C . ALA A 1 94 ? 9.682 7.094 -21.199 1.00 88.94 94 ALA A C 1
ATOM 748 O O . ALA A 1 94 ? 9.609 6.145 -20.421 1.00 88.94 94 ALA A O 1
ATOM 749 N N . GLN A 1 95 ? 10.676 7.195 -22.089 1.00 88.44 95 GLN A N 1
ATOM 750 C CA . GLN A 1 95 ? 11.773 6.221 -22.193 1.00 88.44 95 GLN A CA 1
ATOM 751 C C . GLN A 1 95 ? 12.586 6.137 -20.894 1.00 88.44 95 GLN A C 1
ATOM 753 O O . GLN A 1 95 ? 12.842 5.044 -20.378 1.00 88.44 95 GLN A O 1
ATOM 758 N N . ASN A 1 96 ? 12.947 7.288 -20.319 1.00 89.56 96 ASN A N 1
ATOM 759 C CA . ASN A 1 96 ? 13.638 7.327 -19.035 1.00 89.56 96 ASN A CA 1
ATOM 760 C C . ASN A 1 96 ? 12.773 6.752 -17.897 1.00 89.56 96 ASN A C 1
ATOM 762 O O . ASN A 1 96 ? 13.274 5.978 -17.081 1.00 89.56 96 ASN A O 1
ATOM 766 N N . ASP A 1 97 ? 11.479 7.068 -17.861 1.00 91.50 97 ASP A N 1
ATOM 767 C CA . ASP A 1 97 ? 10.549 6.565 -16.849 1.00 91.50 97 ASP A CA 1
ATOM 768 C C . ASP A 1 97 ? 10.395 5.040 -16.931 1.00 91.50 97 ASP A C 1
ATOM 770 O O . ASP A 1 97 ? 10.409 4.373 -15.897 1.00 91.50 97 ASP A O 1
ATOM 774 N N . ILE A 1 98 ? 10.346 4.462 -18.139 1.00 90.25 98 ILE A N 1
ATOM 775 C CA . ILE A 1 98 ? 10.342 3.003 -18.344 1.00 90.25 98 ILE A CA 1
ATOM 776 C C . ILE A 1 98 ? 11.628 2.378 -17.788 1.00 90.25 98 ILE A C 1
ATOM 778 O O . ILE A 1 98 ? 11.568 1.375 -17.071 1.00 90.25 98 ILE A O 1
ATOM 782 N N . LYS A 1 99 ? 12.792 2.985 -18.052 1.00 89.06 99 LYS A N 1
ATOM 783 C CA . LYS A 1 99 ? 14.087 2.516 -17.531 1.00 89.06 99 LYS A CA 1
ATOM 784 C C . LYS A 1 99 ? 14.130 2.545 -16.001 1.00 89.06 99 LYS A C 1
ATOM 786 O O . LYS A 1 99 ? 14.599 1.590 -15.380 1.00 89.06 99 LYS A O 1
ATOM 791 N N . GLN A 1 100 ? 13.627 3.612 -15.381 1.00 90.75 100 GLN A N 1
ATOM 792 C CA . GLN A 1 100 ? 13.560 3.728 -13.921 1.00 90.75 100 GLN A CA 1
ATOM 793 C C . GLN A 1 100 ? 12.538 2.760 -13.317 1.00 90.75 100 GLN A C 1
ATOM 795 O O . GLN A 1 100 ? 12.833 2.098 -12.321 1.00 90.75 100 GLN A O 1
ATOM 800 N N . ALA A 1 101 ? 11.368 2.609 -13.940 1.00 91.69 101 ALA A N 1
ATOM 801 C CA . ALA A 1 101 ? 10.345 1.665 -13.509 1.00 91.69 101 ALA A CA 1
ATOM 802 C C . ALA A 1 101 ? 10.865 0.221 -13.543 1.00 91.69 101 ALA A C 1
ATOM 804 O O . ALA A 1 101 ? 10.690 -0.507 -12.568 1.00 91.69 101 ALA A O 1
ATOM 805 N N . ALA A 1 102 ? 11.575 -0.176 -14.605 1.00 90.25 102 ALA A N 1
ATOM 806 C CA . ALA A 1 102 ? 12.183 -1.501 -14.714 1.00 90.25 102 ALA A CA 1
ATOM 807 C C . ALA A 1 102 ? 13.183 -1.779 -13.577 1.00 90.25 102 ALA A C 1
ATOM 809 O O . ALA A 1 102 ? 13.139 -2.844 -12.956 1.00 90.25 102 ALA A O 1
ATOM 810 N N . LYS A 1 103 ? 14.041 -0.802 -13.254 1.00 88.38 103 LYS A N 1
ATOM 811 C CA . LYS A 1 103 ? 14.986 -0.894 -12.129 1.00 88.38 103 LYS A CA 1
ATOM 812 C C . LYS A 1 103 ? 14.275 -1.009 -10.783 1.00 88.38 103 LYS A C 1
ATOM 814 O O . LYS A 1 103 ? 14.648 -1.848 -9.968 1.00 88.38 103 LYS A O 1
ATOM 819 N N . LEU A 1 104 ? 13.246 -0.191 -10.554 1.00 90.81 104 LEU A N 1
ATOM 820 C CA . LEU A 1 104 ? 12.465 -0.216 -9.316 1.00 90.81 104 LEU A CA 1
ATOM 821 C C . LEU A 1 104 ? 11.742 -1.550 -9.126 1.00 90.81 104 LEU A C 1
ATOM 823 O O . LEU A 1 104 ? 11.765 -2.089 -8.023 1.00 90.81 104 LEU A O 1
ATOM 827 N N . VAL A 1 105 ? 11.141 -2.095 -10.188 1.00 90.56 105 VAL A N 1
ATOM 828 C CA . VAL A 1 105 ? 10.492 -3.414 -10.151 1.00 90.56 105 VAL A CA 1
ATOM 829 C C . VAL A 1 105 ? 11.511 -4.489 -9.790 1.00 90.56 105 VAL A C 1
ATOM 831 O O . VAL A 1 105 ? 11.294 -5.214 -8.827 1.00 90.56 105 VAL A O 1
ATOM 834 N N . ALA A 1 106 ? 12.659 -4.538 -10.472 1.00 88.06 106 ALA A N 1
ATOM 835 C CA . ALA A 1 106 ? 13.695 -5.527 -10.178 1.00 88.06 106 ALA A CA 1
ATOM 836 C C . ALA A 1 106 ? 14.225 -5.427 -8.732 1.00 88.06 106 ALA A C 1
ATOM 838 O O . ALA A 1 106 ? 14.436 -6.446 -8.073 1.00 88.06 106 ALA A O 1
ATOM 839 N N . LEU A 1 107 ? 14.405 -4.206 -8.216 1.00 88.12 107 LEU A N 1
ATOM 840 C CA . LEU A 1 107 ? 14.838 -3.966 -6.838 1.00 88.12 107 LEU A CA 1
ATOM 841 C C . LEU A 1 107 ? 13.788 -4.432 -5.825 1.00 88.12 107 LEU A C 1
ATOM 843 O O . LEU A 1 107 ? 14.124 -5.098 -4.846 1.00 88.12 107 LEU A O 1
ATOM 847 N N . MET A 1 108 ? 12.519 -4.086 -6.048 1.00 89.31 108 MET A N 1
ATOM 848 C CA . MET A 1 108 ? 11.429 -4.470 -5.152 1.00 89.31 108 MET A CA 1
ATOM 849 C C . MET A 1 108 ? 11.176 -5.979 -5.183 1.00 89.31 108 MET A C 1
ATOM 851 O O . MET A 1 108 ? 10.978 -6.562 -4.117 1.00 89.31 108 MET A O 1
ATOM 855 N N . ASP A 1 109 ? 11.262 -6.611 -6.357 1.00 88.62 109 ASP A N 1
ATOM 856 C CA . ASP A 1 109 ? 11.167 -8.064 -6.515 1.00 88.62 109 ASP A CA 1
ATOM 857 C C . ASP A 1 109 ? 12.240 -8.756 -5.663 1.00 88.62 109 ASP A C 1
ATOM 859 O O . ASP A 1 109 ? 11.901 -9.579 -4.811 1.00 88.62 109 ASP A O 1
ATOM 863 N N . LYS A 1 110 ? 13.514 -8.345 -5.770 1.00 84.94 110 LYS A N 1
ATOM 864 C CA . LYS A 1 110 ? 14.597 -8.899 -4.935 1.00 84.94 110 LYS A CA 1
ATOM 865 C C . LYS A 1 110 ? 14.410 -8.630 -3.443 1.00 84.94 110 LYS A C 1
ATOM 867 O O . LYS A 1 110 ? 14.610 -9.534 -2.634 1.00 84.94 110 LYS A O 1
ATOM 872 N N . LYS A 1 111 ? 13.999 -7.414 -3.066 1.00 85.69 111 LYS A N 1
ATOM 873 C CA . LYS A 1 111 ? 13.787 -7.029 -1.660 1.00 85.69 111 LYS A CA 1
ATOM 874 C C . LYS A 1 111 ? 12.687 -7.857 -0.993 1.00 85.69 111 LYS A C 1
ATOM 876 O O . LYS A 1 111 ? 12.802 -8.214 0.179 1.00 85.69 111 LYS A O 1
ATOM 881 N N . VAL A 1 112 ? 11.609 -8.134 -1.725 1.00 87.00 112 VAL A N 1
ATOM 882 C CA . VAL A 1 112 ? 10.498 -8.978 -1.258 1.00 87.00 112 VAL A CA 1
ATOM 883 C C . VAL A 1 112 ? 10.843 -10.467 -1.392 1.00 87.00 112 VAL A C 1
ATOM 885 O O . VAL A 1 112 ? 10.314 -11.286 -0.644 1.00 87.00 112 VAL A O 1
ATOM 888 N N . GLY A 1 113 ? 11.768 -10.814 -2.289 1.00 83.94 113 GLY A N 1
ATOM 889 C CA . GLY A 1 113 ? 12.142 -12.187 -2.613 1.00 83.94 113 GLY A CA 1
ATOM 890 C C . GLY A 1 113 ? 11.247 -12.833 -3.670 1.00 83.94 113 GLY A C 1
ATOM 891 O O . GLY A 1 113 ? 11.2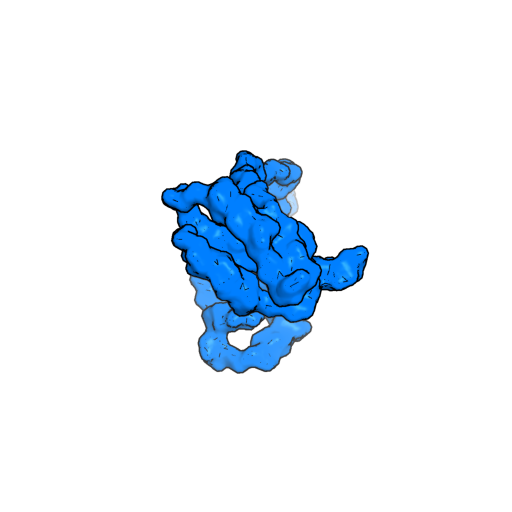01 -14.056 -3.770 1.00 83.94 113 GLY A O 1
ATOM 892 N N . LEU A 1 114 ? 10.519 -12.028 -4.444 1.00 83.12 114 LEU A N 1
ATOM 893 C CA . LEU A 1 114 ? 9.673 -12.495 -5.533 1.00 83.12 114 LEU A CA 1
ATOM 894 C C . LEU A 1 114 ? 10.556 -12.936 -6.710 1.00 83.12 114 LEU A C 1
ATOM 896 O O . LEU A 1 114 ? 11.477 -12.219 -7.090 1.00 83.12 114 LEU A O 1
ATOM 900 N N . PHE A 1 115 ? 10.284 -14.113 -7.283 1.00 81.31 115 PHE A N 1
ATOM 901 C CA . PHE A 1 115 ? 11.085 -14.730 -8.357 1.00 81.31 115 PHE A CA 1
ATOM 902 C C . PHE A 1 115 ? 12.543 -15.088 -7.987 1.00 81.31 115 PHE A C 1
ATOM 904 O O . PHE A 1 115 ? 13.326 -15.453 -8.865 1.00 81.31 115 PHE A O 1
ATOM 911 N N . CYS A 1 116 ? 12.887 -15.048 -6.697 1.00 73.56 116 CYS A N 1
ATOM 912 C CA . CYS A 1 116 ? 14.191 -15.416 -6.136 1.00 73.56 116 CYS A CA 1
ATOM 913 C C . CYS A 1 116 ? 14.017 -16.526 -5.083 1.00 73.56 116 CYS A C 1
ATOM 915 O O . CYS A 1 116 ? 14.456 -16.370 -3.943 1.00 73.56 116 CYS A O 1
ATOM 917 N N . GLU A 1 117 ? 13.316 -17.610 -5.439 1.00 69.44 117 GLU A N 1
ATOM 918 C CA . GLU A 1 117 ? 13.057 -18.750 -4.535 1.00 69.44 117 GLU A CA 1
ATOM 919 C C . GLU A 1 117 ? 14.347 -19.496 -4.153 1.00 69.44 117 GLU A C 1
ATOM 921 O O . GLU A 1 117 ? 14.431 -20.063 -3.067 1.00 69.44 117 GLU A O 1
ATOM 926 N N . ASP A 1 118 ? 15.368 -19.415 -5.011 1.00 70.50 118 ASP A N 1
ATOM 927 C CA . ASP A 1 118 ? 16.642 -20.124 -4.866 1.00 70.50 118 ASP A CA 1
ATOM 928 C C . ASP A 1 118 ? 17.717 -19.323 -4.097 1.00 70.50 118 ASP A C 1
ATOM 930 O O . ASP A 1 118 ? 18.765 -19.871 -3.766 1.00 70.50 118 ASP A O 1
ATOM 934 N N . GLU A 1 119 ? 17.490 -18.030 -3.818 1.00 73.31 119 GLU A N 1
ATOM 935 C CA . GLU A 1 119 ? 18.519 -17.121 -3.283 1.00 73.31 119 GLU A CA 1
ATOM 936 C C . GLU A 1 119 ? 18.258 -16.738 -1.810 1.00 73.31 119 GLU A C 1
ATOM 938 O O . GLU A 1 119 ? 17.180 -16.218 -1.475 1.00 73.31 119 GLU A O 1
ATOM 943 N N . PRO A 1 120 ? 19.241 -16.920 -0.905 1.00 74.94 120 PRO A N 1
ATOM 944 C CA . PRO A 1 120 ? 19.124 -16.490 0.480 1.00 74.94 120 PRO A CA 1
ATOM 945 C C . PRO A 1 120 ? 19.054 -14.961 0.588 1.00 74.94 120 PRO A C 1
ATOM 947 O O . PRO A 1 120 ? 19.617 -14.206 -0.205 1.00 74.94 120 PRO A O 1
ATOM 950 N N . LYS A 1 121 ? 18.369 -14.475 1.631 1.00 73.44 121 LYS A N 1
ATOM 951 C CA . LYS A 1 121 ? 18.107 -13.040 1.835 1.00 73.44 121 LYS A CA 1
ATOM 952 C C . LYS A 1 121 ? 19.377 -12.179 1.867 1.00 73.44 121 LYS A C 1
ATOM 954 O O . LYS A 1 121 ? 19.363 -11.076 1.337 1.00 73.44 121 LYS A O 1
ATOM 959 N N . GLU A 1 122 ? 20.460 -12.702 2.431 1.00 72.94 122 GLU A N 1
ATOM 960 C CA . GLU A 1 122 ? 21.733 -11.987 2.564 1.00 72.94 122 GLU A CA 1
ATOM 961 C C . GLU A 1 122 ? 22.453 -11.762 1.228 1.00 72.94 122 GLU A C 1
ATOM 963 O O . GLU A 1 122 ? 23.126 -10.747 1.067 1.00 72.94 122 GLU A O 1
ATOM 968 N N . GLU A 1 123 ? 22.316 -12.671 0.260 1.00 73.81 123 GLU A N 1
ATOM 969 C CA . GLU A 1 123 ? 22.876 -12.487 -1.087 1.00 73.81 123 GLU A CA 1
ATOM 970 C C . GLU A 1 123 ? 22.060 -11.464 -1.880 1.00 73.81 123 GLU A C 1
ATOM 972 O O . GLU A 1 123 ? 22.629 -10.584 -2.523 1.00 73.81 123 GLU A O 1
ATOM 977 N N . ARG A 1 124 ? 20.731 -11.477 -1.720 1.00 69.12 124 ARG A N 1
ATOM 978 C CA . ARG A 1 124 ? 19.845 -10.473 -2.331 1.00 69.12 124 ARG A CA 1
ATOM 979 C C . ARG A 1 124 ? 20.145 -9.060 -1.835 1.00 69.12 124 ARG A C 1
ATOM 981 O O .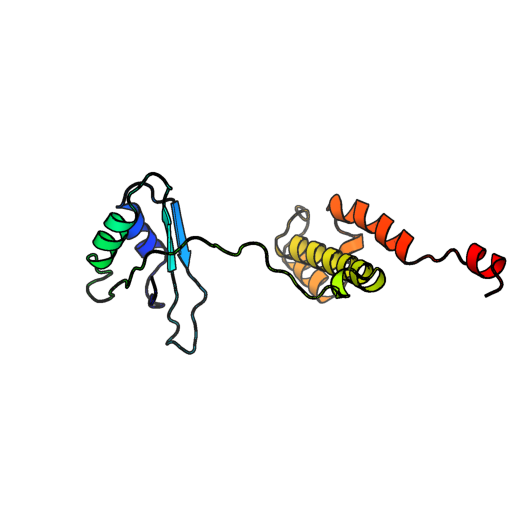 ARG A 1 124 ? 20.194 -8.131 -2.638 1.00 69.12 124 ARG A O 1
ATOM 988 N N . ASP A 1 125 ? 20.380 -8.896 -0.534 1.00 71.56 125 ASP A N 1
ATOM 989 C CA . ASP A 1 125 ? 20.714 -7.593 0.051 1.00 71.56 125 ASP A CA 1
ATOM 990 C C . ASP A 1 125 ? 22.104 -7.104 -0.403 1.00 71.56 125 ASP A C 1
ATOM 992 O O . ASP A 1 125 ? 22.289 -5.907 -0.643 1.00 71.56 125 ASP A O 1
ATOM 996 N N . LYS A 1 126 ? 23.064 -8.022 -0.603 1.00 72.31 126 LYS A N 1
ATOM 997 C CA . LYS A 1 126 ? 24.375 -7.705 -1.192 1.00 72.31 126 LYS A CA 1
ATOM 998 C C . LYS A 1 126 ? 24.245 -7.252 -2.640 1.00 72.31 126 LYS A C 1
ATOM 1000 O O . LYS A 1 126 ? 24.814 -6.221 -2.969 1.00 72.31 126 LYS A O 1
ATOM 1005 N N . ASP A 1 127 ? 23.468 -7.947 -3.465 1.00 69.75 127 ASP A N 1
ATOM 1006 C CA . ASP A 1 127 ? 23.237 -7.583 -4.871 1.00 69.75 127 ASP A CA 1
ATOM 1007 C C . ASP A 1 127 ? 22.583 -6.208 -5.038 1.00 69.75 127 ASP A C 1
ATOM 1009 O O . ASP A 1 127 ? 22.892 -5.467 -5.973 1.00 69.75 127 ASP A O 1
ATOM 1013 N N . ILE A 1 128 ? 21.666 -5.861 -4.130 1.00 71.81 128 ILE A N 1
ATOM 1014 C CA . ILE A 1 128 ? 21.044 -4.533 -4.095 1.00 71.81 128 ILE A CA 1
ATOM 1015 C C . ILE A 1 128 ?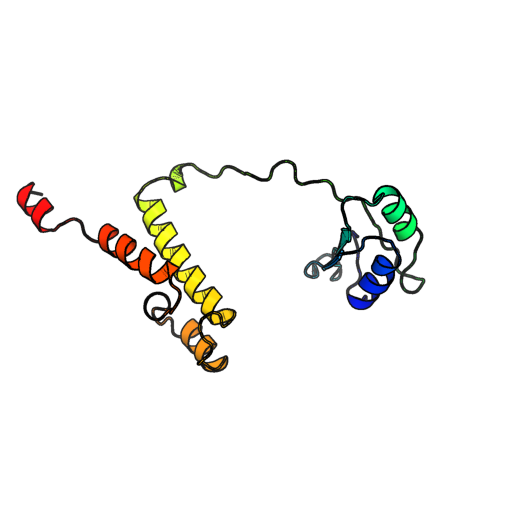 22.093 -3.465 -3.752 1.00 71.81 128 ILE A C 1
ATOM 1017 O O . ILE A 1 128 ? 22.070 -2.378 -4.327 1.00 71.81 128 ILE A O 1
ATOM 1021 N N . PHE A 1 129 ? 23.019 -3.766 -2.838 1.00 67.25 129 PHE A N 1
ATOM 1022 C CA . PHE A 1 129 ? 24.062 -2.837 -2.402 1.00 67.25 129 PHE A CA 1
ATOM 1023 C C . PHE A 1 129 ? 25.214 -2.695 -3.410 1.00 67.25 129 PHE A C 1
ATOM 1025 O O . PHE A 1 129 ? 25.745 -1.600 -3.583 1.00 67.25 129 PHE A O 1
ATOM 1032 N N . THR A 1 130 ? 25.596 -3.774 -4.096 1.00 69.00 130 THR A N 1
ATOM 1033 C CA . THR A 1 130 ? 26.696 -3.795 -5.075 1.00 69.00 130 THR A CA 1
ATOM 1034 C C . THR A 1 130 ? 26.310 -3.220 -6.437 1.00 69.00 130 THR A C 1
ATOM 1036 O O . THR A 1 130 ? 27.184 -3.026 -7.279 1.00 69.00 130 THR A O 1
ATOM 1039 N N . GLY A 1 131 ? 25.030 -2.897 -6.656 1.00 63.66 131 GLY A N 1
ATOM 1040 C CA . GLY A 1 131 ? 24.579 -2.205 -7.864 1.00 63.66 131 GLY A CA 1
ATOM 1041 C C . GLY A 1 131 ? 24.693 -3.049 -9.134 1.00 63.66 131 GLY A C 1
ATOM 1042 O O . GLY A 1 131 ? 24.832 -2.495 -10.224 1.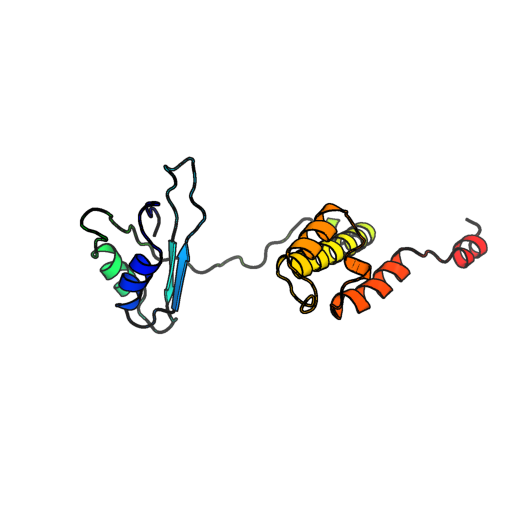00 63.66 131 GLY A O 1
ATOM 1043 N N . VAL A 1 132 ? 24.641 -4.379 -9.003 1.00 68.25 132 VAL A N 1
ATOM 1044 C CA . VAL A 1 132 ? 24.573 -5.302 -10.147 1.00 68.25 132 VAL A CA 1
ATOM 1045 C C . VAL A 1 132 ? 23.332 -4.967 -10.976 1.00 68.25 132 VAL A C 1
ATOM 1047 O O . VAL A 1 132 ? 22.316 -4.545 -10.424 1.00 68.25 132 VAL A O 1
ATOM 1050 N N . ASP A 1 133 ? 23.386 -5.147 -12.298 1.00 70.94 133 ASP A N 1
ATOM 1051 C CA . ASP A 1 133 ? 22.243 -4.874 -13.173 1.00 70.94 133 ASP A CA 1
ATOM 1052 C C . ASP A 1 133 ? 21.088 -5.864 -12.918 1.00 70.94 133 ASP A C 1
ATOM 1054 O O . ASP A 1 133 ? 20.939 -6.907 -13.560 1.00 70.94 133 ASP A O 1
ATOM 1058 N N . LEU A 1 134 ? 20.256 -5.526 -11.931 1.00 72.19 134 LEU A N 1
ATOM 1059 C CA . LEU A 1 134 ? 19.138 -6.335 -11.446 1.00 72.19 134 LEU A CA 1
ATOM 1060 C C . LEU A 1 134 ? 18.110 -6.606 -12.548 1.00 72.19 134 LEU A C 1
ATOM 1062 O O . LEU A 1 134 ? 17.407 -7.619 -12.517 1.00 72.19 134 LEU A O 1
ATOM 1066 N N . VAL A 1 135 ? 18.026 -5.707 -13.533 1.00 73.88 135 VAL A N 1
ATOM 1067 C CA . VAL A 1 135 ? 17.071 -5.813 -14.632 1.00 73.88 135 VAL A CA 1
ATOM 1068 C C . VAL A 1 135 ? 17.445 -6.960 -15.557 1.00 73.88 135 VAL A C 1
ATOM 1070 O O . VAL A 1 135 ? 16.529 -7.611 -16.049 1.00 73.88 135 VAL A O 1
ATOM 1073 N N . ALA A 1 136 ? 18.738 -7.243 -15.762 1.00 75.25 136 ALA A N 1
ATOM 1074 C CA . ALA A 1 136 ? 19.249 -8.298 -16.644 1.00 75.25 136 ALA A CA 1
ATOM 1075 C C . ALA A 1 136 ? 19.152 -9.713 -16.037 1.00 75.25 136 ALA A C 1
ATOM 1077 O O . ALA A 1 136 ? 18.900 -10.685 -16.758 1.00 75.25 136 ALA A O 1
ATOM 1078 N N . THR A 1 137 ? 19.276 -9.823 -14.715 1.00 76.00 137 THR A N 1
ATOM 1079 C CA . THR A 1 137 ? 19.245 -11.110 -13.993 1.00 76.00 137 THR A CA 1
ATOM 1080 C C . THR A 1 137 ? 17.835 -11.516 -13.555 1.00 76.00 137 THR A C 1
ATOM 1082 O O . THR A 1 137 ? 17.591 -12.682 -13.259 1.00 76.00 137 THR A O 1
ATOM 1085 N N . SER A 1 138 ? 16.876 -10.583 -13.535 1.00 79.38 138 SER A N 1
ATOM 1086 C CA . SER A 1 138 ? 15.515 -10.890 -13.085 1.00 79.38 138 SER A CA 1
ATOM 1087 C C . SER A 1 138 ? 14.824 -11.959 -13.945 1.00 79.38 138 SER A C 1
ATOM 1089 O O . SER A 1 138 ? 14.851 -11.902 -15.178 1.00 79.38 138 SER A O 1
ATOM 1091 N N . LYS A 1 139 ? 14.150 -12.903 -13.271 1.00 82.69 139 LYS A N 1
ATOM 1092 C CA . LYS A 1 139 ? 13.292 -13.945 -13.864 1.00 82.69 139 LYS A CA 1
ATOM 1093 C C . LYS A 1 139 ? 11.859 -13.446 -14.152 1.00 82.69 139 LYS A C 1
ATOM 1095 O O . LYS A 1 139 ? 11.026 -14.220 -14.620 1.00 82.69 139 LYS A O 1
ATOM 1100 N N . ASN A 1 140 ? 11.550 -12.173 -13.881 1.00 87.00 140 ASN A N 1
ATOM 1101 C CA . ASN A 1 140 ? 10.216 -11.604 -14.081 1.00 87.00 140 ASN A CA 1
ATOM 1102 C C . ASN A 1 140 ? 9.858 -11.528 -15.588 1.00 87.00 140 ASN A C 1
ATOM 1104 O O . ASN A 1 140 ? 10.585 -10.891 -16.363 1.00 87.00 140 ASN A O 1
ATOM 1108 N N . PRO A 1 141 ? 8.730 -12.120 -16.031 1.00 88.06 141 PRO A N 1
ATOM 1109 C CA . PRO A 1 141 ? 8.342 -12.139 -17.443 1.00 88.06 141 PRO A CA 1
ATOM 1110 C C . PRO A 1 141 ? 8.079 -10.744 -18.031 1.00 88.06 141 PRO A C 1
ATOM 1112 O O . PRO A 1 141 ? 8.324 -10.537 -19.219 1.00 88.06 141 PRO A O 1
ATOM 1115 N N . LEU A 1 142 ? 7.641 -9.772 -17.222 1.00 87.00 142 LEU A N 1
ATOM 1116 C CA . LEU A 1 142 ? 7.420 -8.395 -17.681 1.00 87.00 142 LEU A CA 1
ATOM 1117 C C . LEU A 1 142 ? 8.742 -7.710 -18.036 1.00 87.00 142 LEU A C 1
ATOM 1119 O O . LEU A 1 142 ? 8.850 -7.057 -19.072 1.00 87.00 142 LEU A O 1
ATOM 1123 N N . LEU A 1 143 ? 9.781 -7.916 -17.223 1.00 85.56 143 LEU A N 1
ATOM 1124 C CA . LEU A 1 143 ? 11.101 -7.340 -17.483 1.00 85.56 143 LEU A CA 1
ATOM 1125 C C . LEU A 1 143 ? 11.747 -7.935 -18.739 1.00 85.56 143 LEU A C 1
ATOM 1127 O O . LEU A 1 143 ? 12.498 -7.238 -19.416 1.00 85.56 143 LEU A O 1
ATOM 1131 N N . ARG A 1 144 ? 11.411 -9.176 -19.115 1.00 82.44 144 ARG A N 1
ATOM 1132 C CA . ARG A 1 144 ? 11.861 -9.772 -20.383 1.00 82.44 144 ARG A CA 1
ATOM 1133 C C . ARG A 1 144 ? 11.327 -9.015 -21.603 1.00 82.44 144 ARG A C 1
ATOM 1135 O O . ARG A 1 144 ? 12.073 -8.837 -22.558 1.00 82.44 144 ARG A O 1
ATOM 1142 N N . GLN A 1 145 ? 10.071 -8.571 -21.562 1.00 82.50 145 GLN A N 1
ATOM 1143 C CA . GLN A 1 145 ? 9.452 -7.801 -22.648 1.00 82.50 145 GLN A CA 1
ATOM 1144 C C . GLN A 1 145 ? 9.940 -6.350 -22.666 1.00 82.50 145 GLN A C 1
ATOM 1146 O O . GLN A 1 145 ? 10.211 -5.799 -23.722 1.00 82.50 145 GLN A O 1
ATOM 1151 N N . VAL A 1 146 ? 10.127 -5.732 -21.497 1.00 82.38 146 VAL A N 1
ATOM 1152 C CA . VAL A 1 146 ? 10.616 -4.345 -21.418 1.00 82.38 146 VAL A CA 1
ATOM 1153 C C . VAL A 1 146 ? 12.048 -4.210 -21.953 1.00 82.38 146 VAL A C 1
ATOM 1155 O O . VAL A 1 146 ? 12.397 -3.174 -22.511 1.00 82.38 146 VAL A O 1
ATOM 1158 N N . ARG A 1 147 ? 12.877 -5.260 -21.855 1.00 76.94 147 ARG A N 1
ATOM 1159 C CA . ARG A 1 147 ? 14.236 -5.260 -22.425 1.00 76.94 147 ARG A CA 1
ATOM 1160 C C . ARG A 1 147 ? 14.268 -5.051 -23.941 1.00 76.94 147 ARG A C 1
ATOM 1162 O O . ARG A 1 147 ? 15.218 -4.430 -24.401 1.00 76.94 147 ARG A O 1
ATOM 1169 N N . SER A 1 148 ? 13.296 -5.557 -24.708 1.00 73.12 148 SER A N 1
ATOM 1170 C CA . SER A 1 148 ? 13.283 -5.333 -26.164 1.00 73.12 148 SER A CA 1
ATOM 1171 C C . SER A 1 148 ? 12.979 -3.873 -26.480 1.00 73.12 148 SER A C 1
ATOM 1173 O O . SER A 1 148 ? 13.728 -3.242 -27.211 1.00 73.12 148 SER A O 1
ATOM 1175 N N . VAL A 1 149 ? 11.980 -3.301 -25.804 1.00 74.88 149 VAL A N 1
ATOM 1176 C CA . VAL A 1 149 ? 11.595 -1.890 -25.961 1.00 74.88 149 VAL A CA 1
ATOM 1177 C C . VAL A 1 149 ? 12.729 -0.947 -25.558 1.00 74.88 149 VAL A C 1
ATOM 1179 O O . VAL A 1 149 ? 12.965 0.052 -26.226 1.00 74.88 149 VAL A O 1
ATOM 1182 N N . LEU A 1 150 ? 13.460 -1.260 -24.483 1.00 69.62 150 LEU A N 1
ATOM 1183 C CA . LEU A 1 150 ? 14.612 -0.457 -24.066 1.00 69.62 150 LEU A CA 1
ATOM 1184 C C . LEU A 1 150 ? 15.753 -0.496 -25.091 1.00 69.62 150 LEU A C 1
ATOM 1186 O O . LEU A 1 150 ? 16.378 0.533 -25.309 1.00 69.62 150 LEU A O 1
ATOM 1190 N N . ARG A 1 151 ? 15.998 -1.643 -25.740 1.00 66.69 151 ARG A N 1
ATOM 1191 C CA . ARG A 1 151 ? 17.005 -1.748 -26.810 1.00 66.69 151 ARG A CA 1
ATOM 1192 C C . ARG A 1 151 ? 16.598 -0.968 -28.057 1.00 66.69 151 ARG A C 1
ATOM 1194 O O . ARG A 1 151 ? 17.400 -0.209 -28.573 1.00 66.69 151 ARG A O 1
ATOM 1201 N N . GLU A 1 152 ? 15.340 -1.092 -28.472 1.00 60.00 152 GLU A N 1
ATOM 1202 C CA . GLU A 1 152 ? 14.781 -0.364 -29.621 1.00 60.00 152 GLU A CA 1
ATOM 1203 C C . GLU A 1 152 ? 14.770 1.163 -29.414 1.00 60.00 152 GLU A C 1
ATOM 1205 O O . GLU A 1 152 ? 14.748 1.920 -30.376 1.00 60.00 152 GLU A O 1
ATOM 1210 N N . CYS A 1 153 ? 14.789 1.639 -28.164 1.00 55.72 153 CYS A N 1
ATOM 1211 C CA . CYS A 1 153 ? 14.854 3.068 -27.848 1.00 55.72 153 CYS A CA 1
ATOM 1212 C C . CYS A 1 153 ? 16.278 3.644 -27.839 1.00 55.72 153 CYS A C 1
ATOM 1214 O O . CYS A 1 153 ? 16.416 4.859 -27.980 1.00 55.72 153 CYS A O 1
ATOM 1216 N N . ASP A 1 154 ? 17.297 2.807 -27.623 1.00 57.00 154 ASP A N 1
ATOM 1217 C CA . ASP A 1 154 ? 18.706 3.219 -27.541 1.00 57.00 154 ASP A CA 1
ATOM 1218 C C . ASP A 1 154 ? 19.401 3.214 -28.925 1.00 57.00 154 ASP A C 1
ATOM 1220 O O . ASP A 1 154 ? 20.491 3.767 -29.055 1.00 57.00 154 ASP A O 1
ATOM 1224 N N . GLU A 1 155 ? 18.776 2.642 -29.962 1.00 52.72 155 GLU A N 1
ATOM 1225 C CA . GLU A 1 155 ? 19.300 2.593 -31.335 1.00 52.72 155 GLU A CA 1
ATOM 1226 C C . GLU A 1 155 ? 18.514 3.537 -32.271 1.00 52.72 155 GLU A C 1
ATOM 1228 O O . GLU 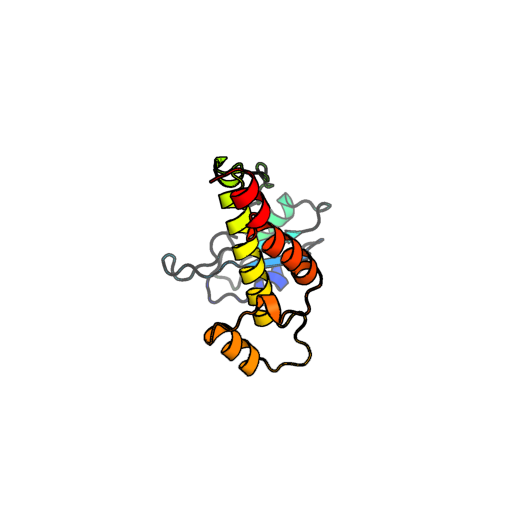A 1 155 ? 17.507 3.129 -32.853 1.00 52.72 155 GLU A O 1
ATOM 1233 N N . PRO A 1 156 ? 18.954 4.788 -32.512 1.00 53.81 156 PRO A N 1
ATOM 1234 C CA . PRO A 1 156 ? 18.842 5.312 -33.865 1.00 53.81 156 PRO A CA 1
ATOM 1235 C C . PRO A 1 156 ? 19.719 4.414 -34.741 1.00 53.81 156 PRO A C 1
ATOM 1237 O O . PRO A 1 156 ? 20.883 4.170 -34.414 1.00 53.81 156 PRO A O 1
ATOM 1240 N N . SER A 1 157 ? 19.158 3.859 -35.814 1.00 55.53 157 SER A N 1
ATOM 1241 C CA . SER A 1 157 ? 19.952 3.089 -36.766 1.00 55.53 157 SER A CA 1
ATOM 1242 C C . SER A 1 157 ? 21.071 3.997 -37.273 1.00 55.53 157 SER A C 1
ATOM 1244 O O . SER A 1 157 ? 20.809 4.966 -37.985 1.00 55.53 157 SER A O 1
ATOM 1246 N N . ALA A 1 158 ? 22.317 3.713 -36.886 1.00 60.28 158 ALA A N 1
ATOM 1247 C CA . ALA A 1 158 ? 23.485 4.442 -37.380 1.00 60.28 158 ALA A CA 1
ATOM 1248 C C . ALA A 1 158 ? 23.540 4.408 -38.920 1.00 60.28 158 ALA A C 1
ATOM 1250 O O . ALA A 1 158 ? 24.024 5.343 -39.550 1.00 60.28 158 ALA A O 1
ATOM 1251 N N . GLU A 1 159 ? 22.953 3.369 -39.524 1.00 62.47 159 GLU A N 1
ATOM 1252 C CA . GLU A 1 159 ? 22.774 3.249 -40.968 1.00 62.47 159 GLU A CA 1
ATOM 1253 C C . GLU A 1 159 ? 21.741 4.251 -41.524 1.00 62.47 159 GLU A C 1
ATOM 1255 O O . GLU A 1 159 ? 21.916 4.745 -42.634 1.00 62.47 159 GLU A O 1
ATOM 1260 N N . GLU A 1 160 ? 20.679 4.597 -40.783 1.00 58.00 160 GLU A N 1
ATOM 1261 C CA . GLU A 1 160 ? 19.717 5.631 -41.206 1.00 58.00 160 GLU A CA 1
ATOM 1262 C C . GLU A 1 160 ? 20.288 7.047 -41.072 1.00 58.00 160 GLU A C 1
ATOM 1264 O O . GLU A 1 160 ? 20.035 7.872 -41.950 1.00 58.00 160 GLU A O 1
ATOM 1269 N N . GLU A 1 161 ? 21.069 7.339 -40.025 1.00 64.75 161 GLU A N 1
ATOM 1270 C CA . GLU A 1 161 ? 21.738 8.644 -39.882 1.00 64.75 161 GLU A CA 1
ATOM 1271 C C . GLU A 1 161 ? 22.788 8.865 -40.982 1.00 64.75 161 GLU A C 1
ATOM 1273 O O . GLU A 1 161 ? 22.763 9.910 -41.641 1.00 64.75 161 GLU A O 1
ATOM 1278 N N . GLU A 1 162 ? 23.608 7.850 -41.290 1.00 68.19 162 GLU A N 1
ATOM 1279 C CA . GLU A 1 162 ? 24.557 7.914 -42.412 1.00 68.19 162 GLU A CA 1
ATOM 1280 C C . GLU A 1 162 ? 23.849 8.055 -43.773 1.00 68.19 162 GLU A C 1
ATOM 1282 O O . GLU A 1 162 ? 24.305 8.815 -44.631 1.00 68.19 162 GLU A O 1
ATOM 1287 N N . MET A 1 163 ? 22.703 7.392 -43.978 1.00 59.28 163 MET A N 1
ATOM 1288 C CA . MET A 1 163 ? 21.904 7.509 -45.211 1.00 59.28 163 MET A CA 1
ATOM 1289 C C . MET A 1 163 ? 21.182 8.860 -45.349 1.00 59.28 163 MET A C 1
ATOM 1291 O O . MET A 1 163 ? 20.925 9.308 -46.469 1.00 59.28 163 MET A O 1
ATOM 1295 N N . LEU A 1 164 ? 20.854 9.523 -44.235 1.00 68.38 164 LEU A N 1
ATOM 1296 C CA . LEU A 1 164 ? 20.244 10.860 -44.198 1.00 68.38 164 LEU A CA 1
ATOM 1297 C C . LEU A 1 164 ? 21.279 11.998 -44.222 1.00 68.38 164 LEU A C 1
ATOM 1299 O O . LEU A 1 164 ? 20.890 13.166 -44.313 1.00 68.38 164 LEU A O 1
ATOM 1303 N N . GLY A 1 165 ? 22.577 11.675 -44.191 1.00 58.72 165 GLY A N 1
ATOM 1304 C CA . GLY A 1 165 ? 23.668 12.641 -44.308 1.00 58.72 165 GLY A CA 1
ATOM 1305 C C . GLY A 1 165 ? 23.768 13.603 -43.122 1.00 58.72 165 GLY A C 1
ATOM 1306 O O . GLY A 1 165 ? 24.086 14.780 -43.321 1.00 58.72 165 GLY A O 1
ATOM 1307 N N . ARG A 1 166 ? 23.463 13.124 -41.911 1.00 47.62 166 ARG A N 1
ATOM 1308 C CA . ARG A 1 166 ? 23.757 13.822 -40.654 1.00 47.62 166 ARG A CA 1
ATOM 1309 C C . ARG A 1 166 ? 24.843 13.112 -39.871 1.00 47.62 166 ARG A C 1
ATOM 1311 O O . ARG A 1 166 ? 24.847 11.869 -39.885 1.00 47.62 166 ARG A O 1
#

Radius of gyration: 25.02 Å; chains: 1; bounding box: 51×38×76 Å

pLDDT: mean 82.56, std 11.09, range [47.62, 95.25]

Organism: Oesophagostomum dentatum (NCBI:txid61180)

InterPro domains:
  IPR039727 SERRATE/Ars2 [PTHR13165] (1-165)